Protein AF-A0AAN7VMA5-F1 (afdb_monomer)

Structure (mmCIF, N/CA/C/O backbone):
data_AF-A0AAN7VMA5-F1
#
_entry.id   AF-A0AAN7VMA5-F1
#
loop_
_atom_site.group_PDB
_atom_site.id
_atom_site.type_symbol
_atom_site.label_atom_id
_atom_site.label_alt_id
_atom_site.label_comp_id
_atom_site.label_asym_id
_atom_site.label_entity_id
_atom_site.label_seq_id
_atom_site.pdbx_PDB_ins_code
_atom_site.Cartn_x
_atom_site.Cartn_y
_atom_site.Cartn_z
_atom_site.occupancy
_atom_site.B_iso_or_equiv
_atom_site.auth_seq_id
_atom_site.auth_comp_id
_atom_site.auth_asym_id
_atom_site.auth_atom_id
_atom_site.pdbx_PDB_model_num
ATOM 1 N N . MET A 1 1 ? 15.153 5.688 -30.240 1.00 55.16 1 MET A N 1
ATOM 2 C CA . MET A 1 1 ? 15.740 5.237 -28.957 1.00 55.16 1 MET A CA 1
ATOM 3 C C . MET A 1 1 ? 15.272 3.812 -28.692 1.00 55.16 1 MET A C 1
ATOM 5 O O . MET A 1 1 ? 14.070 3.593 -28.799 1.00 55.16 1 MET A O 1
ATOM 9 N N . PRO A 1 2 ? 16.155 2.834 -28.418 1.00 76.94 2 PRO A N 1
ATOM 10 C CA . PRO A 1 2 ? 15.703 1.504 -28.019 1.00 76.94 2 PRO A CA 1
ATOM 11 C C . PRO A 1 2 ? 14.959 1.606 -26.679 1.00 76.94 2 PRO A C 1
ATOM 13 O O . PRO A 1 2 ? 15.441 2.254 -25.753 1.00 76.94 2 PRO A O 1
ATOM 16 N N . GLY A 1 3 ? 13.766 1.011 -26.607 1.00 76.25 3 GLY A N 1
ATOM 17 C CA . GLY A 1 3 ? 12.929 1.019 -25.407 1.00 76.25 3 GLY A CA 1
ATOM 18 C C . GLY A 1 3 ? 13.577 0.300 -24.214 1.00 76.25 3 GLY A C 1
ATOM 19 O O . GLY A 1 3 ? 14.606 -0.367 -24.366 1.00 76.25 3 GLY A O 1
ATOM 20 N N . PRO A 1 4 ? 12.988 0.418 -23.012 1.00 74.88 4 PRO A N 1
ATOM 21 C CA . PRO A 1 4 ? 13.543 -0.172 -21.799 1.00 74.88 4 PRO A CA 1
ATOM 22 C C . PRO A 1 4 ? 13.690 -1.695 -21.939 1.00 74.88 4 PRO A C 1
ATOM 24 O O . PRO A 1 4 ? 12.707 -2.432 -22.010 1.00 74.88 4 PRO A O 1
ATOM 27 N N . LYS A 1 5 ? 14.938 -2.176 -21.948 1.00 84.44 5 LYS A N 1
ATOM 28 C CA . LYS A 1 5 ? 15.274 -3.606 -21.978 1.00 84.44 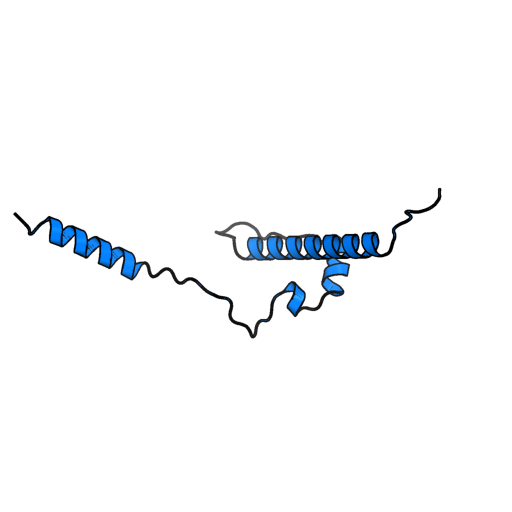5 LYS A CA 1
ATOM 29 C C . LYS A 1 5 ? 15.163 -4.195 -20.572 1.00 84.44 5 LYS A C 1
ATOM 31 O O . LYS A 1 5 ? 16.160 -4.367 -19.878 1.00 84.44 5 LYS A O 1
ATOM 36 N N . LYS A 1 6 ? 13.938 -4.475 -20.129 1.00 84.94 6 LYS A N 1
ATOM 37 C CA . LYS A 1 6 ? 13.697 -5.220 -18.886 1.00 84.94 6 LYS A CA 1
ATOM 38 C C . LYS A 1 6 ? 13.696 -6.720 -19.170 1.00 84.94 6 LYS A C 1
ATOM 40 O O . LYS A 1 6 ? 13.005 -7.186 -20.072 1.00 84.94 6 LYS A O 1
ATOM 45 N N . ASN A 1 7 ? 14.451 -7.472 -18.375 1.00 91.31 7 ASN A N 1
ATOM 46 C 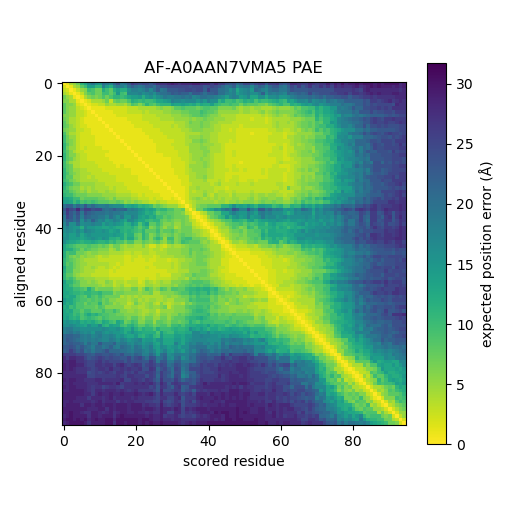CA . ASN A 1 7 ? 14.338 -8.926 -18.324 1.00 91.31 7 ASN A CA 1
ATOM 47 C C . ASN A 1 7 ? 13.112 -9.340 -17.485 1.00 91.31 7 ASN A C 1
ATOM 49 O O . ASN A 1 7 ? 12.488 -8.520 -16.805 1.00 91.31 7 ASN A O 1
ATOM 53 N N . TRP A 1 8 ? 12.764 -10.626 -17.527 1.00 92.62 8 TRP A N 1
ATOM 54 C CA . TRP A 1 8 ? 11.631 -11.185 -16.781 1.00 92.62 8 TRP A CA 1
ATOM 55 C C . TRP A 1 8 ? 11.657 -10.830 -15.284 1.00 92.62 8 TRP A C 1
ATOM 57 O O . TRP A 1 8 ? 10.640 -10.431 -14.717 1.00 92.62 8 TRP A O 1
ATOM 67 N N . THR A 1 9 ? 12.820 -10.920 -14.637 1.00 93.69 9 THR A N 1
ATOM 68 C CA . THR A 1 9 ? 12.953 -10.642 -13.200 1.00 93.69 9 THR A CA 1
ATOM 69 C C . THR A 1 9 ? 12.683 -9.173 -12.874 1.00 93.69 9 THR A C 1
ATOM 71 O O . THR A 1 9 ? 11.989 -8.882 -11.897 1.00 93.69 9 THR A O 1
ATOM 74 N N . ALA A 1 10 ? 13.143 -8.244 -13.717 1.00 92.19 10 ALA A N 1
ATOM 75 C CA . ALA A 1 10 ? 12.838 -6.822 -13.584 1.00 92.19 10 ALA A CA 1
ATOM 76 C C . ALA A 1 10 ? 11.346 -6.525 -13.795 1.00 92.19 10 ALA A C 1
ATOM 78 O O . ALA A 1 10 ? 10.780 -5.693 -13.078 1.00 92.19 10 ALA A O 1
ATOM 79 N N . TRP A 1 11 ? 10.685 -7.214 -14.731 1.00 93.56 11 TRP A N 1
ATOM 80 C CA . TRP A 1 11 ? 9.237 -7.093 -14.924 1.00 93.56 11 TRP A CA 1
ATOM 81 C C . TRP A 1 11 ? 8.449 -7.596 -13.722 1.00 93.56 11 TRP A C 1
ATOM 83 O O . TRP A 1 11 ? 7.582 -6.883 -13.219 1.00 93.56 11 TRP A O 1
ATOM 93 N N . ARG A 1 12 ? 8.809 -8.770 -13.199 1.00 94.62 12 ARG A N 1
ATOM 94 C CA . ARG A 1 12 ? 8.191 -9.328 -11.993 1.00 94.62 12 ARG A CA 1
ATOM 95 C C . ARG A 1 12 ? 8.322 -8.383 -10.801 1.00 94.62 12 ARG A C 1
ATOM 97 O O . ARG A 1 12 ? 7.337 -8.153 -10.106 1.00 94.62 12 ARG A O 1
ATOM 104 N N . ARG A 1 13 ? 9.510 -7.806 -10.586 1.00 94.25 13 ARG A N 1
ATOM 105 C CA . ARG A 1 13 ? 9.738 -6.830 -9.510 1.00 94.25 13 ARG A CA 1
ATOM 106 C C . ARG A 1 13 ? 8.897 -5.570 -9.700 1.00 94.25 13 ARG A C 1
ATOM 108 O O . ARG A 1 13 ? 8.220 -5.151 -8.772 1.00 94.25 13 ARG A O 1
ATOM 115 N N . THR A 1 14 ? 8.871 -5.035 -10.921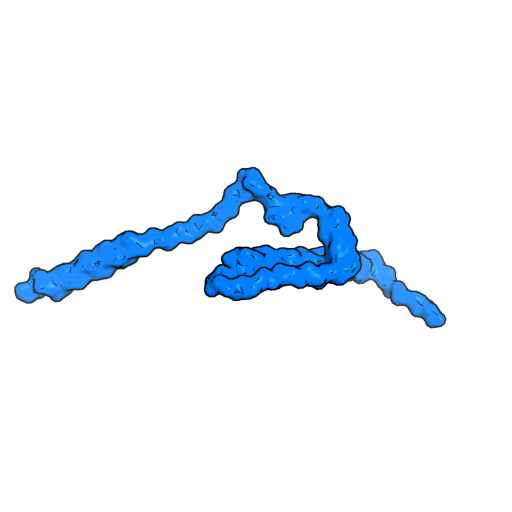 1.00 94.38 14 THR A N 1
ATOM 116 C CA . THR A 1 14 ? 8.037 -3.869 -11.255 1.00 94.38 14 THR A CA 1
ATOM 117 C C . THR A 1 14 ? 6.569 -4.139 -10.913 1.00 94.38 14 THR A C 1
ATOM 119 O O . THR A 1 14 ? 5.924 -3.307 -10.288 1.00 94.38 14 THR A O 1
ATOM 122 N N . TRP A 1 15 ? 6.045 -5.315 -11.267 1.00 93.38 15 TRP A N 1
ATOM 123 C CA . TRP A 1 15 ? 4.673 -5.693 -10.932 1.00 93.38 15 TRP A CA 1
ATOM 124 C C . TRP A 1 15 ? 4.433 -5.774 -9.420 1.00 93.38 15 TRP A C 1
ATOM 126 O O . TRP A 1 15 ? 3.434 -5.261 -8.925 1.00 93.38 15 TRP A O 1
ATOM 136 N N . GLN A 1 16 ? 5.358 -6.372 -8.667 1.00 94.62 16 GLN A N 1
ATOM 137 C CA . GLN A 1 16 ? 5.264 -6.435 -7.205 1.00 94.62 16 GLN A CA 1
ATOM 138 C C . GLN A 1 16 ? 5.222 -5.040 -6.569 1.00 94.62 16 GLN A C 1
ATOM 140 O O . GLN A 1 16 ? 4.397 -4.807 -5.683 1.00 94.62 16 GLN A O 1
ATOM 145 N N . ASP A 1 17 ? 6.057 -4.117 -7.046 1.00 94.81 17 ASP A N 1
ATOM 146 C CA . ASP A 1 17 ? 6.090 -2.736 -6.562 1.00 94.81 17 ASP A CA 1
ATOM 147 C C . ASP A 1 17 ? 4.782 -1.999 -6.888 1.00 94.81 17 ASP A C 1
ATOM 149 O O . ASP A 1 17 ? 4.202 -1.354 -6.014 1.00 94.81 17 ASP A O 1
ATOM 153 N N . LEU A 1 18 ? 4.264 -2.162 -8.111 1.00 94.06 18 LEU A N 1
ATOM 154 C CA . LEU A 1 18 ? 2.973 -1.608 -8.530 1.00 94.06 18 LEU A CA 1
ATOM 155 C C . LEU A 1 18 ? 1.826 -2.098 -7.633 1.00 94.06 18 LEU A C 1
ATOM 157 O O . LEU A 1 18 ? 1.064 -1.283 -7.112 1.00 94.06 18 LEU A O 1
ATOM 161 N N . LYS A 1 19 ? 1.748 -3.411 -7.377 1.00 94.38 19 LYS A N 1
ATOM 162 C CA . LYS A 1 19 ? 0.746 -3.990 -6.467 1.00 94.38 19 LYS A CA 1
ATOM 163 C C . LYS A 1 19 ? 0.862 -3.430 -5.054 1.00 94.38 19 LYS A C 1
ATOM 165 O O . LYS A 1 19 ? -0.140 -3.048 -4.455 1.00 94.38 19 LYS A O 1
ATOM 170 N N . LYS A 1 20 ? 2.081 -3.391 -4.510 1.00 93.19 20 LYS A N 1
ATOM 171 C CA . LYS A 1 20 ? 2.347 -2.884 -3.159 1.00 93.19 20 LYS A CA 1
ATOM 172 C C . LYS A 1 20 ? 1.888 -1.434 -3.018 1.00 93.19 20 LYS A C 1
ATOM 174 O O . LYS A 1 20 ? 1.231 -1.105 -2.034 1.00 93.19 20 LYS A O 1
ATOM 179 N N . ASN A 1 21 ? 2.221 -0.588 -3.990 1.00 93.19 21 ASN A N 1
ATOM 180 C CA . ASN A 1 21 ? 1.889 0.833 -3.955 1.00 93.19 21 ASN A CA 1
ATOM 181 C C . ASN A 1 21 ? 0.375 1.059 -4.051 1.00 93.19 21 ASN A C 1
ATOM 183 O O . ASN A 1 21 ? -0.175 1.768 -3.211 1.00 93.19 21 A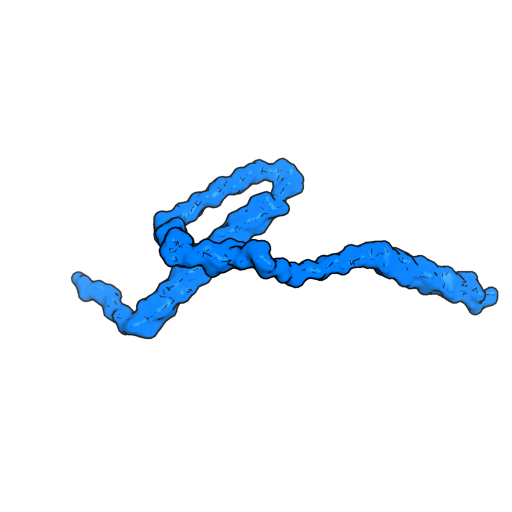SN A O 1
ATOM 187 N N . ALA A 1 22 ? -0.303 0.380 -4.982 1.00 92.12 22 ALA A N 1
ATOM 188 C CA . ALA A 1 22 ? -1.756 0.474 -5.129 1.00 92.12 22 ALA A CA 1
ATOM 189 C C . ALA A 1 22 ? -2.496 0.029 -3.853 1.00 92.12 22 ALA A C 1
ATOM 191 O O . ALA A 1 22 ? -3.380 0.732 -3.361 1.00 92.12 22 ALA A O 1
ATOM 192 N N . LYS A 1 23 ? -2.087 -1.097 -3.247 1.00 91.88 23 LYS A N 1
ATOM 193 C CA . LYS A 1 23 ? -2.663 -1.563 -1.974 1.00 91.88 23 LYS A CA 1
ATOM 194 C C . LYS A 1 23 ? -2.387 -0.609 -0.821 1.00 91.88 23 LYS A C 1
ATOM 196 O O . LYS A 1 23 ? -3.289 -0.337 -0.039 1.00 91.88 23 LYS A O 1
ATOM 201 N N . LYS A 1 24 ? -1.160 -0.086 -0.715 1.00 91.94 24 LYS A N 1
ATOM 202 C CA . LYS A 1 24 ? -0.805 0.896 0.317 1.00 91.94 24 LYS A CA 1
ATOM 203 C C . LYS A 1 24 ? -1.722 2.114 0.228 1.00 91.94 24 LYS A C 1
ATOM 205 O O . LYS A 1 24 ? -2.277 2.517 1.246 1.00 91.94 24 LYS A O 1
ATOM 210 N N . ARG A 1 25 ? -1.926 2.640 -0.983 1.00 89.75 25 ARG A N 1
ATOM 211 C CA . ARG A 1 25 ? -2.831 3.764 -1.225 1.00 89.75 25 ARG A CA 1
ATOM 212 C C . ARG A 1 25 ? -4.257 3.429 -0.794 1.00 89.75 25 ARG A C 1
ATOM 214 O O . ARG A 1 25 ? -4.851 4.195 -0.046 1.00 89.75 25 ARG A O 1
ATOM 221 N N . ASN A 1 26 ? -4.772 2.259 -1.176 1.00 89.56 26 ASN A N 1
ATOM 222 C CA . ASN A 1 26 ? -6.099 1.806 -0.748 1.00 89.56 26 ASN A CA 1
ATOM 223 C C . ASN A 1 26 ? -6.222 1.710 0.789 1.00 89.56 26 ASN A C 1
ATOM 225 O O . ASN A 1 26 ? -7.224 2.120 1.370 1.00 89.56 26 ASN A O 1
ATOM 229 N N . THR A 1 27 ? -5.187 1.229 1.479 1.00 88.88 27 THR A N 1
ATOM 230 C CA . THR A 1 27 ? -5.168 1.181 2.949 1.00 88.88 27 THR A CA 1
ATOM 231 C C . THR A 1 27 ? -5.167 2.575 3.578 1.00 88.88 27 THR A C 1
ATOM 233 O O . THR A 1 27 ? -5.910 2.797 4.531 1.00 88.88 27 THR A O 1
ATOM 236 N N . GLU A 1 28 ? -4.386 3.523 3.051 1.00 88.56 28 GLU A N 1
ATOM 237 C CA . GLU A 1 28 ? -4.383 4.923 3.516 1.00 88.56 28 GLU A CA 1
ATOM 238 C C . GLU A 1 28 ? -5.785 5.542 3.420 1.00 88.56 28 GLU A C 1
ATOM 240 O O . GLU A 1 28 ? -6.248 6.187 4.359 1.00 88.56 28 GLU A O 1
ATOM 245 N N . VAL A 1 29 ? -6.492 5.278 2.316 1.00 86.88 29 VAL A N 1
ATOM 246 C CA . VAL A 1 29 ? -7.883 5.704 2.112 1.00 86.88 29 VAL A CA 1
ATOM 247 C C . VAL A 1 29 ? -8.808 5.147 3.189 1.00 86.88 29 VAL A C 1
ATOM 249 O O . VAL A 1 29 ? -9.558 5.902 3.806 1.00 86.88 29 VAL A O 1
ATOM 252 N N . LYS A 1 30 ? -8.740 3.840 3.454 1.00 85.31 30 LYS A N 1
ATOM 253 C CA . LYS A 1 30 ? -9.571 3.195 4.483 1.00 85.31 30 LYS A CA 1
ATOM 254 C C . LYS A 1 30 ? -9.270 3.723 5.877 1.00 85.31 30 LYS A C 1
ATOM 256 O O . LYS A 1 30 ? -10.187 3.915 6.668 1.00 85.31 30 LYS A O 1
ATOM 261 N N . GLN A 1 31 ? -7.994 3.935 6.192 1.00 85.38 31 GLN A N 1
ATOM 262 C CA . GLN A 1 31 ? -7.585 4.487 7.480 1.00 85.38 31 GLN A CA 1
ATOM 263 C C . GLN A 1 31 ? -8.127 5.899 7.665 1.00 85.38 31 GLN A C 1
ATOM 265 O O . GLN A 1 31 ? -8.692 6.186 8.717 1.00 85.38 31 GLN A O 1
ATOM 270 N N . TYR A 1 32 ? -8.036 6.740 6.631 1.00 83.62 32 TYR A N 1
ATOM 271 C CA . TYR A 1 32 ? -8.649 8.062 6.666 1.00 83.62 32 TYR A CA 1
ATOM 272 C C . TYR A 1 32 ? -10.164 7.966 6.876 1.00 83.62 32 TYR A C 1
ATOM 274 O O . TYR A 1 32 ? -10.704 8.628 7.757 1.00 83.62 32 TYR A O 1
ATOM 282 N N . ALA A 1 33 ? -10.856 7.110 6.116 1.00 79.50 33 ALA A N 1
ATOM 283 C CA . ALA A 1 33 ? -12.306 6.937 6.229 1.00 79.50 33 ALA A CA 1
ATOM 284 C C . ALA A 1 33 ? -12.754 6.492 7.635 1.00 79.50 33 ALA A C 1
ATOM 286 O O . ALA A 1 33 ? -13.858 6.815 8.062 1.00 79.50 33 ALA A O 1
ATOM 287 N N . ARG A 1 34 ? -11.897 5.770 8.367 1.00 79.88 34 ARG A N 1
ATOM 288 C CA . ARG A 1 34 ? -12.141 5.334 9.753 1.00 79.88 34 ARG A CA 1
ATOM 289 C C . ARG A 1 34 ? -11.807 6.404 10.800 1.00 79.88 34 ARG A C 1
ATOM 291 O O . ARG A 1 34 ? -12.178 6.242 11.959 1.00 79.88 34 ARG A O 1
ATOM 298 N N . GLY A 1 35 ? -11.092 7.461 10.424 1.00 71.81 35 GLY A N 1
ATOM 299 C CA . GLY A 1 35 ? -10.549 8.463 11.333 1.00 71.81 35 GLY A CA 1
ATOM 300 C C . GLY A 1 35 ? -11.044 9.862 11.007 1.00 71.81 35 GLY A C 1
ATOM 301 O O . GLY A 1 35 ? -10.275 10.684 10.525 1.00 71.81 35 GLY A O 1
ATOM 302 N N . THR A 1 36 ? -12.298 10.179 11.315 1.00 63.59 36 THR A N 1
ATOM 303 C CA . THR A 1 36 ? -12.748 11.575 11.318 1.00 63.59 36 THR A CA 1
ATOM 304 C C . THR A 1 36 ? -13.481 11.863 12.618 1.00 63.59 36 THR A C 1
ATOM 306 O O . THR A 1 36 ? -14.688 11.692 12.750 1.00 63.59 36 THR A O 1
ATOM 309 N N . GLY A 1 37 ? -12.738 12.354 13.611 1.00 69.81 37 GLY A N 1
ATOM 310 C CA . GLY A 1 37 ? -13.308 13.022 14.784 1.00 69.81 37 GLY A CA 1
ATOM 311 C C . GLY A 1 37 ? -13.984 14.353 14.413 1.00 69.81 37 GLY A C 1
ATOM 312 O O . GLY A 1 37 ? -13.643 15.379 14.984 1.00 69.81 37 GLY A O 1
ATOM 313 N N . GLY A 1 38 ? -14.877 14.351 13.412 1.00 73.50 38 GLY A N 1
ATOM 314 C CA . GLY A 1 38 ? -15.622 15.513 12.910 1.00 73.50 38 GLY A CA 1
ATOM 315 C C . GLY A 1 38 ? -15.006 16.264 11.718 1.00 73.50 38 GLY A C 1
ATOM 316 O O . GLY A 1 38 ? -15.531 17.303 11.334 1.00 73.50 38 GLY A O 1
ATOM 317 N N . GLY A 1 39 ? -13.908 15.778 11.129 1.00 73.25 39 GLY A N 1
ATOM 318 C CA . GLY A 1 39 ? -13.284 16.400 9.951 1.00 73.25 39 GLY A CA 1
ATOM 319 C C . GLY A 1 39 ? -14.041 16.143 8.634 1.00 73.25 39 GLY A C 1
ATOM 320 O O . GLY A 1 39 ? -14.793 15.170 8.543 1.00 73.25 39 GLY A O 1
ATOM 321 N N . PRO A 1 40 ? -13.846 16.987 7.601 1.00 77.19 40 PRO A N 1
ATOM 322 C CA . PRO A 1 40 ? -14.485 16.815 6.297 1.00 77.19 40 PRO A CA 1
ATOM 323 C C . PRO A 1 40 ? -14.075 15.494 5.619 1.00 77.19 40 PRO A C 1
ATOM 325 O O . PRO A 1 40 ? -12.974 14.995 5.857 1.00 77.19 40 PRO A O 1
ATOM 328 N N . PRO A 1 41 ? -14.936 14.923 4.757 1.00 73.31 41 PRO A N 1
ATOM 329 C CA . PRO A 1 41 ? -14.636 13.679 4.061 1.00 73.31 41 PRO A CA 1
ATOM 330 C C . PRO A 1 41 ? -13.462 13.858 3.092 1.00 73.31 41 PRO A C 1
ATOM 332 O O . PRO A 1 41 ? -13.411 14.814 2.316 1.00 73.31 41 PRO A O 1
ATOM 335 N N . PHE A 1 42 ? -12.531 12.907 3.101 1.00 74.44 42 PHE A N 1
ATOM 336 C CA . PHE A 1 42 ? -11.493 12.803 2.080 1.00 74.44 42 PHE A CA 1
ATOM 337 C C . PHE A 1 42 ? -12.022 11.996 0.909 1.00 74.44 42 PHE A C 1
ATOM 339 O O . PHE A 1 42 ? -12.474 10.867 1.086 1.00 74.44 42 PHE A O 1
ATOM 346 N N . ASN A 1 43 ? -11.915 12.577 -0.282 1.00 75.69 43 ASN A N 1
ATOM 347 C CA . ASN A 1 43 ? -12.215 11.919 -1.545 1.00 75.69 43 ASN A CA 1
ATOM 348 C C . ASN A 1 43 ? -10.884 11.574 -2.224 1.00 75.69 43 ASN A C 1
ATOM 350 O O . ASN A 1 43 ? -10.287 12.439 -2.872 1.00 75.69 43 ASN A O 1
ATOM 354 N N . PRO A 1 44 ? -10.367 10.349 -2.053 1.00 72.12 44 PRO A N 1
ATOM 355 C CA . PRO A 1 44 ? -9.117 9.968 -2.675 1.00 72.12 44 PRO A CA 1
ATOM 356 C C . PRO A 1 44 ? -9.292 9.839 -4.178 1.00 72.12 44 PRO A C 1
ATOM 358 O O . PRO A 1 44 ? -10.141 9.096 -4.666 1.00 72.12 44 PRO A O 1
ATOM 361 N N . ILE A 1 45 ? -8.426 10.532 -4.905 1.00 82.25 45 ILE A N 1
ATOM 362 C CA . ILE A 1 45 ? -8.267 10.350 -6.340 1.00 82.25 45 ILE A CA 1
ATOM 363 C C . ILE A 1 45 ? -7.158 9.313 -6.520 1.00 82.25 45 ILE A C 1
ATOM 365 O O . ILE A 1 45 ? -5.993 9.588 -6.219 1.00 82.25 45 ILE A O 1
ATOM 369 N N . PHE A 1 46 ? -7.529 8.110 -6.957 1.00 85.44 46 PHE A N 1
ATOM 370 C CA . PHE A 1 46 ? -6.570 7.111 -7.428 1.00 85.44 46 PHE A CA 1
ATOM 371 C C . PHE A 1 46 ? -6.030 7.525 -8.793 1.00 85.44 46 PHE A C 1
ATOM 373 O O . PHE A 1 46 ? -6.766 8.081 -9.616 1.00 85.44 46 PHE A O 1
ATOM 380 N N . THR A 1 47 ? -4.765 7.213 -9.075 1.00 89.38 47 THR A N 1
ATOM 381 C CA . THR A 1 47 ? -4.290 7.331 -10.457 1.00 89.38 47 THR A CA 1
ATOM 382 C C . THR A 1 47 ? -4.976 6.282 -11.338 1.00 89.38 47 THR A C 1
ATOM 384 O O . THR A 1 47 ? -5.531 5.281 -10.862 1.00 89.38 47 THR A O 1
ATOM 387 N N . LYS A 1 48 ? -4.954 6.497 -12.657 1.00 89.56 48 LYS A N 1
ATOM 388 C CA . LYS A 1 48 ? -5.535 5.551 -13.619 1.00 89.56 48 LYS A CA 1
ATOM 389 C C . LYS A 1 48 ? -4.881 4.172 -13.496 1.00 89.56 48 LYS A C 1
ATOM 391 O O . LYS A 1 48 ? -5.556 3.147 -13.580 1.00 89.56 48 LYS A O 1
ATOM 396 N N . GLU A 1 49 ? -3.573 4.155 -13.271 1.00 89.06 49 GLU A N 1
ATOM 397 C CA . GLU A 1 49 ? -2.771 2.946 -13.118 1.00 89.06 49 GLU A CA 1
ATOM 398 C C . GLU A 1 49 ? -3.139 2.213 -11.828 1.00 89.06 49 GLU A C 1
ATOM 400 O O . GLU A 1 49 ? -3.399 1.014 -11.875 1.00 89.06 49 GLU A O 1
ATOM 405 N N . GLU A 1 50 ? -3.232 2.923 -10.700 1.00 90.00 50 GLU A N 1
ATOM 406 C CA . GLU A 1 50 ? -3.632 2.346 -9.410 1.00 90.00 50 GLU A CA 1
ATOM 407 C C . GLU A 1 50 ? -5.023 1.717 -9.484 1.00 90.00 50 GLU A C 1
ATOM 409 O O . GLU A 1 50 ? -5.202 0.573 -9.071 1.00 90.00 50 GLU A O 1
ATOM 414 N N . SER A 1 51 ? -5.982 2.425 -10.085 1.00 89.31 51 SER A N 1
ATOM 415 C CA . SER A 1 51 ? -7.354 1.937 -10.272 1.00 89.31 51 SER A CA 1
ATOM 416 C C . SER A 1 51 ? -7.389 0.668 -11.126 1.00 89.31 51 SER A C 1
ATOM 418 O O . SER A 1 51 ? -8.087 -0.291 -10.805 1.00 89.31 51 SER A O 1
ATOM 420 N N . THR A 1 52 ? -6.587 0.636 -12.194 1.00 91.69 52 THR A N 1
ATOM 421 C CA . THR A 1 52 ? -6.473 -0.533 -13.076 1.00 91.69 52 THR A CA 1
ATOM 422 C C . THR A 1 52 ? -5.843 -1.716 -12.344 1.00 91.69 52 THR A C 1
ATOM 424 O O . THR A 1 52 ? -6.326 -2.838 -12.456 1.00 91.69 52 THR A O 1
ATOM 427 N N . ILE A 1 53 ? -4.784 -1.479 -11.566 1.00 92.69 53 ILE A N 1
ATOM 428 C CA . ILE A 1 53 ? -4.127 -2.524 -10.775 1.00 92.69 53 ILE A CA 1
ATOM 429 C C . ILE A 1 53 ? -5.104 -3.094 -9.751 1.00 92.69 53 ILE A C 1
ATOM 431 O O . ILE A 1 53 ? -5.233 -4.308 -9.676 1.00 92.69 53 ILE A O 1
ATOM 435 N N . LEU A 1 54 ? -5.816 -2.249 -9.002 1.00 89.56 54 LEU A N 1
ATOM 436 C CA . LEU A 1 54 ? -6.799 -2.700 -8.013 1.00 89.56 54 LEU A CA 1
ATOM 437 C C . LEU A 1 54 ? -7.928 -3.515 -8.652 1.00 89.56 54 LEU A C 1
ATOM 439 O O . LEU A 1 54 ? -8.357 -4.490 -8.054 1.00 89.56 54 LEU A O 1
ATOM 443 N N . HIS A 1 55 ? -8.353 -3.166 -9.869 1.00 89.44 55 HIS A N 1
ATOM 444 C CA . HIS A 1 55 ? -9.358 -3.928 -10.613 1.00 89.44 55 HIS A CA 1
ATOM 445 C C . HIS A 1 55 ? -8.858 -5.302 -11.093 1.00 89.44 55 HIS A C 1
ATOM 447 O O . HIS A 1 55 ? -9.638 -6.244 -11.180 1.00 89.44 55 HIS A O 1
ATOM 453 N N . ILE A 1 56 ? -7.565 -5.424 -11.415 1.00 92.06 56 ILE A N 1
ATOM 454 C CA . ILE A 1 56 ? -6.945 -6.697 -11.823 1.00 92.06 56 ILE A CA 1
ATOM 455 C C . ILE A 1 56 ? -6.768 -7.644 -10.626 1.00 92.06 56 ILE A C 1
ATOM 457 O O . ILE A 1 56 ? -6.720 -8.861 -10.806 1.00 92.06 56 ILE A O 1
ATOM 461 N N . LEU A 1 57 ? -6.606 -7.101 -9.419 1.00 90.00 57 LEU A N 1
ATOM 462 C CA . LEU A 1 57 ? -6.426 -7.898 -8.210 1.00 90.00 57 LEU A CA 1
ATOM 463 C C . LEU A 1 57 ? -7.755 -8.453 -7.711 1.00 90.00 57 LEU A C 1
ATOM 465 O O . LEU A 1 57 ? -8.795 -7.814 -7.821 1.00 90.00 57 LEU A O 1
ATOM 469 N N . ASP A 1 58 ? -7.692 -9.641 -7.115 1.00 85.06 58 ASP A N 1
ATOM 470 C CA . ASP A 1 58 ? -8.857 -10.228 -6.469 1.00 85.06 58 ASP A CA 1
ATOM 471 C C . ASP A 1 58 ? -9.287 -9.391 -5.255 1.00 85.06 58 ASP A C 1
ATOM 473 O O . ASP A 1 58 ? -8.454 -8.829 -4.533 1.00 85.06 58 ASP A O 1
ATOM 477 N N . GLN A 1 59 ? -10.595 -9.330 -5.007 1.00 81.50 59 GLN A N 1
ATOM 478 C CA . GLN A 1 59 ? -11.163 -8.515 -3.937 1.00 81.50 59 GLN A CA 1
ATOM 479 C C . GLN A 1 59 ? -10.629 -8.954 -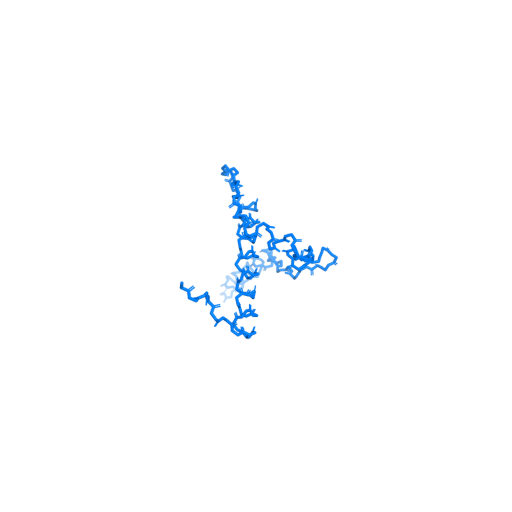2.571 1.00 81.50 59 GLN A C 1
ATOM 481 O O . GLN A 1 59 ? -10.289 -8.104 -1.751 1.00 81.50 59 GLN A O 1
ATOM 486 N N . VAL A 1 60 ? -10.467 -10.262 -2.345 1.00 83.56 60 VAL A N 1
ATOM 487 C CA . VAL A 1 60 ? -9.888 -10.801 -1.102 1.00 83.56 60 VAL A CA 1
ATOM 488 C C . VAL A 1 60 ? -8.440 -10.337 -0.924 1.00 83.56 60 VAL A C 1
ATOM 490 O O . VAL A 1 60 ? -8.019 -9.992 0.179 1.00 83.56 60 VAL A O 1
ATOM 493 N N . GLU A 1 61 ? -7.673 -10.250 -2.014 1.00 82.06 61 GLU A N 1
ATOM 494 C CA . GLU A 1 61 ? -6.278 -9.799 -1.995 1.00 82.06 61 GLU A CA 1
ATOM 495 C C . GLU A 1 61 ? -6.140 -8.291 -1.643 1.00 82.06 61 GLU A C 1
ATOM 497 O O . GLU A 1 61 ? -5.059 -7.851 -1.214 1.00 82.06 61 GLU A O 1
ATOM 502 N N . VAL A 1 62 ? -7.206 -7.503 -1.819 1.00 83.19 62 VAL A N 1
ATOM 503 C CA . VAL A 1 62 ? -7.240 -6.038 -1.636 1.00 83.19 62 VAL A CA 1
ATOM 504 C C . VAL A 1 62 ? -7.964 -5.613 -0.351 1.00 83.19 62 VAL A C 1
ATOM 506 O O . VAL A 1 62 ? -7.509 -4.702 0.348 1.00 83.19 62 VAL A O 1
ATOM 509 N N . GLU A 1 63 ? -9.094 -6.245 -0.049 1.00 84.88 63 GLU A N 1
ATOM 510 C CA . GLU A 1 63 ? -9.981 -5.916 1.071 1.00 84.88 63 GLU A CA 1
ATOM 511 C C . GLU A 1 63 ? -9.772 -6.814 2.292 1.00 84.88 63 GLU A C 1
ATOM 513 O O . GLU A 1 63 ? -10.107 -6.403 3.401 1.00 84.88 63 GLU A O 1
ATOM 518 N N . GLY A 1 64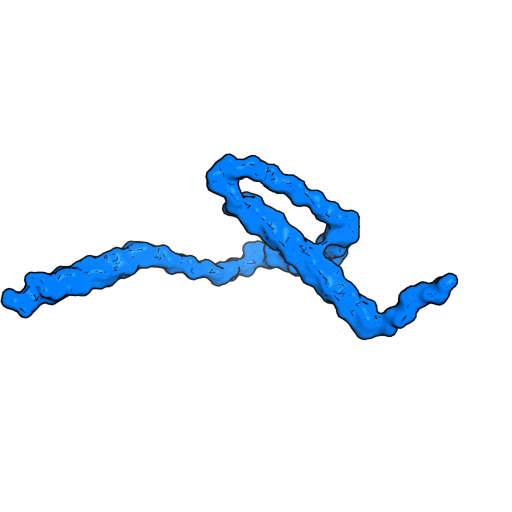 ? -9.158 -7.983 2.106 1.00 82.88 64 GLY A N 1
ATOM 519 C CA . GLY A 1 64 ? -9.156 -9.051 3.098 1.00 82.88 64 GLY A CA 1
ATOM 520 C C . GLY A 1 64 ? -10.394 -9.939 2.967 1.00 82.88 64 GLY A C 1
ATOM 521 O O . GLY A 1 64 ? -11.385 -9.583 2.328 1.00 82.88 64 GLY A O 1
ATOM 522 N N . ASP A 1 65 ? -10.319 -11.130 3.554 1.00 85.12 65 ASP A N 1
ATOM 523 C CA . ASP A 1 65 ? -11.441 -12.063 3.587 1.00 85.12 65 ASP A CA 1
ATOM 524 C C . ASP A 1 65 ? -12.386 -11.695 4.736 1.00 85.12 65 ASP A C 1
ATOM 526 O O . ASP A 1 65 ? -12.024 -11.805 5.907 1.00 85.12 65 ASP A O 1
ATOM 530 N N . ALA A 1 66 ? -13.610 -11.283 4.406 1.00 83.44 66 ALA A N 1
ATOM 531 C CA . ALA A 1 66 ? -14.616 -10.900 5.395 1.00 83.44 66 ALA A CA 1
ATOM 532 C C . ALA A 1 66 ? -15.091 -12.072 6.275 1.00 83.44 66 ALA A C 1
ATOM 534 O O . ALA A 1 66 ? -15.666 -11.845 7.341 1.00 83.44 66 ALA A O 1
ATOM 535 N N . THR A 1 67 ? -14.873 -13.318 5.845 1.00 87.38 67 THR A N 1
ATOM 536 C CA . THR A 1 67 ? -15.216 -14.517 6.623 1.00 87.38 67 THR A CA 1
ATOM 537 C C . THR A 1 67 ? -14.174 -14.829 7.696 1.00 87.38 67 THR A C 1
ATOM 539 O O . THR A 1 67 ? -14.475 -15.522 8.671 1.00 87.38 67 THR A O 1
ATOM 542 N N . ILE A 1 68 ? -12.962 -14.283 7.560 1.00 85.38 68 ILE A N 1
ATOM 543 C CA . ILE A 1 68 ? -11.867 -14.486 8.502 1.00 85.38 68 ILE A CA 1
ATOM 544 C C . ILE A 1 68 ? -11.847 -13.318 9.484 1.00 85.38 68 ILE A C 1
ATOM 546 O O . ILE A 1 68 ? -11.528 -12.180 9.147 1.00 85.38 68 ILE A O 1
ATOM 550 N N . ARG A 1 69 ? -12.160 -13.611 10.747 1.00 79.56 69 ARG A N 1
ATOM 551 C CA . ARG A 1 69 ? -12.088 -12.618 11.820 1.00 79.56 69 ARG A CA 1
ATOM 552 C C . ARG A 1 69 ? -10.628 -12.260 12.109 1.00 79.56 69 ARG A C 1
ATOM 554 O O . ARG A 1 69 ? -9.842 -13.114 12.513 1.00 79.56 69 ARG A O 1
ATOM 561 N N . GLU A 1 70 ? -10.289 -10.984 11.959 1.00 78.94 70 GLU A N 1
ATOM 562 C CA . GLU A 1 70 ? -8.980 -10.457 12.346 1.00 78.94 70 GLU A CA 1
ATOM 563 C C . GLU A 1 70 ? -8.771 -10.538 13.871 1.00 78.94 70 GLU A C 1
ATOM 565 O O 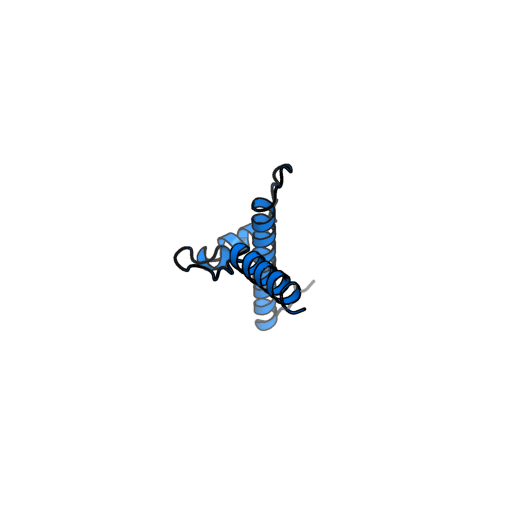. GLU A 1 70 ? -9.716 -10.438 14.662 1.00 78.94 70 GLU A O 1
ATOM 570 N N . SER A 1 71 ? -7.516 -10.713 14.300 1.00 79.69 71 SER A N 1
ATOM 571 C CA . SER A 1 71 ? -7.165 -10.697 15.724 1.00 79.69 71 SER A CA 1
ATOM 572 C C . SER A 1 71 ? -7.422 -9.307 16.309 1.00 79.69 71 SER A C 1
ATOM 574 O O . SER A 1 71 ? -6.809 -8.326 15.889 1.00 79.69 71 SER A O 1
ATOM 576 N N . CYS A 1 72 ? -8.323 -9.216 17.288 1.00 72.06 72 CYS A N 1
ATOM 577 C CA . CYS A 1 72 ? -8.612 -7.981 18.009 1.00 72.06 72 CYS A CA 1
ATOM 578 C C . CYS A 1 72 ? -8.033 -8.050 19.428 1.00 72.06 72 CYS A C 1
ATOM 580 O O . CYS A 1 72 ? -8.406 -8.919 20.218 1.00 72.06 72 CYS A O 1
ATOM 582 N N . VAL A 1 73 ? -7.147 -7.114 19.775 1.00 76.69 73 VAL A N 1
ATOM 583 C CA . VAL A 1 73 ? -6.716 -6.919 21.166 1.00 76.69 73 VAL A CA 1
ATOM 584 C C . VAL A 1 73 ? -7.779 -6.080 21.866 1.00 76.69 73 VAL A C 1
ATOM 586 O O . VAL A 1 73 ? -7.935 -4.896 21.575 1.00 76.69 73 VAL A O 1
ATOM 589 N N . ILE A 1 74 ? -8.530 -6.702 22.772 1.00 74.25 74 ILE A N 1
ATOM 590 C CA . ILE A 1 74 ? -9.493 -6.002 23.622 1.00 74.25 74 ILE A CA 1
ATOM 591 C C . ILE A 1 74 ? -8.740 -5.539 24.868 1.00 74.25 74 ILE A C 1
ATOM 593 O O . ILE A 1 74 ? -8.341 -6.352 25.701 1.00 74.25 74 ILE A O 1
ATOM 597 N N . TRP A 1 75 ? -8.527 -4.230 24.986 1.00 68.38 75 TRP A N 1
ATOM 598 C CA . TRP A 1 75 ? -8.001 -3.635 26.210 1.00 68.38 75 TRP A CA 1
ATOM 599 C C . TRP A 1 75 ? -9.138 -3.529 27.223 1.00 68.38 75 TRP A C 1
ATOM 601 O O . TRP A 1 75 ? -9.956 -2.614 27.161 1.00 68.38 75 TRP A O 1
ATOM 611 N N . ASP A 1 76 ? -9.209 -4.485 28.145 1.00 74.19 76 ASP A N 1
ATOM 612 C CA . ASP A 1 76 ? -10.131 -4.403 29.272 1.00 74.19 76 ASP A CA 1
ATOM 613 C C . ASP A 1 76 ? -9.607 -3.377 30.294 1.00 74.19 76 ASP A C 1
ATOM 615 O O . ASP A 1 76 ? -8.771 -3.669 31.157 1.00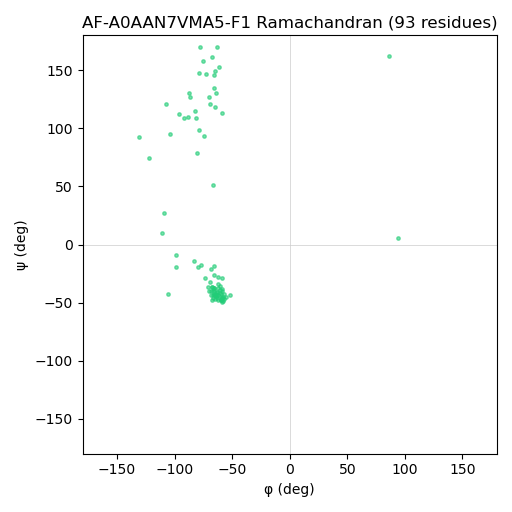 74.19 76 ASP A O 1
ATOM 619 N N . VAL A 1 77 ? -10.081 -2.136 30.163 1.00 64.06 77 VAL A N 1
ATOM 620 C CA . VAL A 1 77 ? -9.746 -1.025 31.067 1.00 64.06 77 VAL A CA 1
ATOM 621 C C . VAL A 1 77 ? -10.228 -1.313 32.496 1.00 64.06 77 VAL A C 1
ATOM 623 O O . VAL A 1 77 ? -9.600 -0.869 33.461 1.00 64.06 77 VAL A O 1
ATOM 626 N N . SER A 1 78 ? -11.286 -2.114 32.663 1.00 65.38 78 SER A N 1
ATOM 627 C CA . SER A 1 78 ? -11.834 -2.467 33.976 1.00 65.38 78 SER A CA 1
ATOM 628 C C . SER A 1 78 ? -10.851 -3.316 34.787 1.00 65.38 78 SER A C 1
ATOM 630 O O . SER A 1 78 ? -10.686 -3.091 35.987 1.00 65.38 78 SER A O 1
ATOM 632 N N . VAL A 1 79 ? -10.112 -4.225 34.144 1.00 59.59 79 VAL A N 1
ATOM 633 C CA . VAL A 1 79 ? -9.079 -5.041 34.815 1.00 59.59 79 VAL A CA 1
ATOM 634 C C . VAL A 1 79 ? -7.889 -4.191 35.270 1.00 59.59 79 VAL A C 1
ATOM 636 O O . VAL A 1 79 ? -7.332 -4.441 36.344 1.00 59.59 79 VAL A O 1
ATOM 639 N N . PHE A 1 80 ? -7.501 -3.173 34.496 1.00 58.25 80 PHE A N 1
ATOM 640 C CA . PHE A 1 80 ? -6.393 -2.284 34.858 1.00 58.25 80 PHE A CA 1
ATOM 641 C C . PHE A 1 80 ? -6.732 -1.411 36.073 1.00 58.25 80 PHE A C 1
ATOM 643 O O . PHE A 1 80 ? -5.921 -1.293 36.995 1.00 58.25 80 PHE A O 1
ATOM 650 N N . ILE A 1 81 ? -7.943 -0.851 36.121 1.00 60.66 81 ILE A N 1
ATOM 651 C CA . ILE A 1 81 ? -8.388 -0.019 37.248 1.00 60.66 81 ILE A CA 1
ATOM 652 C C . ILE A 1 81 ? -8.481 -0.857 38.533 1.00 60.66 81 ILE A C 1
ATOM 654 O O . ILE A 1 81 ? -7.971 -0.442 39.573 1.00 60.66 81 ILE A O 1
ATOM 658 N N . LEU A 1 82 ? -9.039 -2.072 38.466 1.00 59.34 82 LEU A N 1
ATOM 659 C CA . LEU A 1 82 ? -9.202 -2.936 39.644 1.00 59.34 82 LEU A CA 1
ATOM 660 C C . LEU A 1 82 ? -7.871 -3.445 40.219 1.00 59.34 82 LEU A C 1
ATOM 662 O O . LEU A 1 82 ? -7.732 -3.544 41.440 1.00 59.34 82 LEU A O 1
ATOM 666 N N . LYS A 1 83 ? -6.880 -3.752 39.372 1.00 57.91 83 LYS A N 1
ATOM 667 C CA . LYS A 1 83 ? -5.542 -4.163 39.835 1.00 57.91 83 LYS A CA 1
ATOM 668 C C . LYS A 1 83 ? -4.809 -3.028 40.551 1.00 57.91 83 LYS A C 1
ATOM 670 O O . LYS A 1 83 ? -4.189 -3.269 41.584 1.00 57.91 83 LYS A O 1
ATOM 675 N N . ASN A 1 84 ? -4.921 -1.801 40.044 1.00 59.53 84 ASN A N 1
ATOM 676 C CA . ASN A 1 84 ? -4.318 -0.634 40.687 1.00 59.53 84 ASN A CA 1
ATOM 677 C C . ASN A 1 84 ? -5.021 -0.271 42.003 1.00 59.53 84 ASN A C 1
ATOM 679 O O . ASN A 1 84 ? -4.347 0.004 42.990 1.00 59.53 84 ASN A O 1
ATOM 683 N N . TYR A 1 85 ? -6.354 -0.355 42.063 1.00 57.28 85 TYR A N 1
ATOM 684 C CA . TYR A 1 85 ? -7.106 -0.048 43.285 1.00 57.28 85 TYR A CA 1
ATOM 685 C C . TYR A 1 85 ? -6.771 -1.005 44.441 1.00 57.28 85 TYR A C 1
ATOM 687 O O . TYR A 1 85 ? -6.586 -0.571 45.576 1.00 57.28 85 TYR A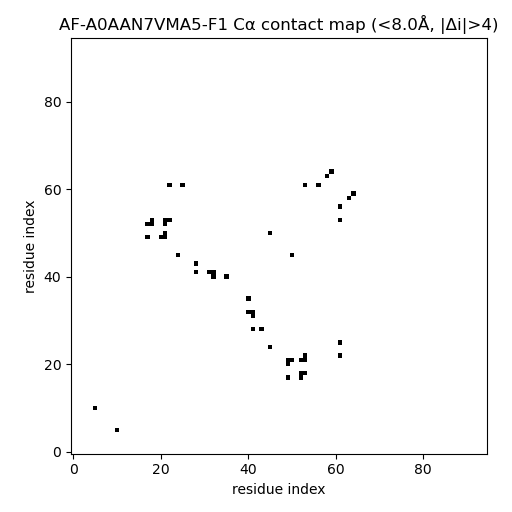 O 1
ATOM 695 N N . LYS A 1 86 ? -6.618 -2.306 44.152 1.00 58.38 86 LYS A N 1
ATOM 696 C CA . LYS A 1 86 ? -6.220 -3.300 45.161 1.00 58.38 86 LYS A CA 1
ATOM 697 C C . LYS A 1 86 ? -4.816 -3.035 45.713 1.00 58.38 86 LYS A C 1
ATOM 699 O O . LYS A 1 86 ? -4.644 -3.048 46.924 1.00 58.38 86 LYS A O 1
ATOM 704 N N . ASN A 1 87 ? -3.838 -2.730 44.858 1.00 57.88 87 ASN A N 1
ATOM 705 C CA . ASN A 1 87 ? -2.465 -2.444 45.297 1.00 57.88 87 ASN A CA 1
ATOM 706 C C . ASN A 1 87 ? -2.361 -1.204 46.202 1.00 57.88 87 ASN A C 1
ATOM 708 O O . ASN A 1 87 ? -1.554 -1.199 47.126 1.00 57.88 87 ASN A O 1
ATOM 712 N N . VAL A 1 88 ? -3.190 -0.179 45.975 1.00 58.28 88 VAL A N 1
ATOM 713 C CA . VAL A 1 88 ? -3.223 1.022 46.829 1.00 58.28 88 VAL A CA 1
ATOM 714 C C . VAL A 1 88 ? -3.831 0.721 48.202 1.00 58.28 88 VAL A C 1
ATOM 716 O O . VAL A 1 88 ? -3.342 1.235 49.203 1.00 58.28 88 VAL A O 1
ATOM 719 N N . GLN A 1 89 ? -4.851 -0.140 48.282 1.00 55.75 89 GLN A N 1
ATOM 720 C CA . GLN A 1 89 ? -5.447 -0.508 49.571 1.00 55.75 89 GLN A CA 1
ATOM 721 C C . GLN A 1 89 ? -4.505 -1.346 50.443 1.00 55.75 89 GLN A C 1
ATOM 723 O O . GLN A 1 89 ? -4.410 -1.081 51.636 1.00 55.75 89 GLN A O 1
ATOM 728 N N . TYR A 1 90 ? -3.756 -2.290 49.864 1.00 54.84 90 TYR A N 1
ATOM 729 C CA . TYR A 1 90 ? -2.793 -3.089 50.634 1.00 54.84 90 TYR A CA 1
ATOM 730 C C . TYR A 1 90 ? -1.619 -2.266 51.188 1.00 54.84 90 TYR A C 1
ATOM 732 O O . TYR A 1 90 ? -1.068 -2.638 52.217 1.00 54.84 90 TYR A O 1
ATOM 740 N N . ALA A 1 91 ? -1.262 -1.146 50.549 1.00 55.34 91 ALA A N 1
ATOM 741 C CA . ALA A 1 91 ? -0.219 -0.238 51.032 1.00 55.34 91 ALA A CA 1
ATOM 742 C C . ALA A 1 91 ? -0.675 0.669 52.194 1.00 55.34 91 ALA A C 1
ATOM 744 O O . ALA A 1 91 ? 0.166 1.231 52.884 1.00 55.34 91 ALA A O 1
ATOM 745 N N . PHE A 1 92 ? -1.988 0.817 52.415 1.00 50.19 92 PHE A N 1
ATOM 746 C CA . PHE A 1 92 ? -2.563 1.665 53.471 1.00 50.19 92 PHE A CA 1
ATOM 747 C C . PHE A 1 92 ? -2.972 0.894 54.736 1.00 50.19 92 PHE A C 1
ATOM 749 O O . PHE A 1 92 ? -3.324 1.513 55.734 1.00 50.19 92 PHE A O 1
ATOM 756 N N . THR A 1 93 ? -2.958 -0.442 54.709 1.00 52.59 93 THR A N 1
ATOM 757 C CA . THR A 1 93 ? -3.413 -1.295 55.824 1.00 52.59 93 THR A CA 1
ATOM 758 C C . THR A 1 93 ? -2.283 -2.063 56.516 1.00 52.59 93 THR A C 1
ATOM 760 O O . THR A 1 93 ? -2.565 -2.982 57.279 1.00 52.59 93 THR A O 1
ATOM 763 N N . SER A 1 94 ? -1.017 -1.758 56.212 1.00 54.97 94 SER A N 1
ATOM 764 C CA . SER A 1 94 ? 0.160 -2.464 56.742 1.00 54.97 94 SER A CA 1
ATOM 765 C C . SER A 1 94 ? 0.995 -1.650 57.744 1.00 54.97 94 SER A C 1
ATOM 767 O O . SER A 1 94 ? 2.191 -1.909 57.861 1.00 54.97 94 SER A O 1
ATOM 769 N N . GLU A 1 95 ? 0.390 -0.697 58.457 1.00 43.56 95 GLU A N 1
ATOM 770 C CA . GLU A 1 95 ? 0.984 -0.015 59.624 1.00 43.56 95 GLU A CA 1
ATOM 771 C C . GLU A 1 95 ? 0.171 -0.277 60.895 1.00 43.56 95 GLU A C 1
ATOM 773 O O . GLU A 1 95 ? -1.080 -0.235 60.816 1.00 43.56 95 GLU A O 1
#

Solvent-accessible surface area (backbone atoms only — not comparable to full-atom values): 6176 Å² total; per-residue (Å²): 131,88,71,90,87,69,53,73,68,55,50,53,50,52,51,52,52,53,53,51,52,36,48,50,52,54,50,53,52,53,53,48,73,74,60,56,98,80,60,83,86,84,80,85,81,70,53,75,65,39,51,50,50,58,69,72,45,55,64,51,84,71,75,50,56,86,88,58,82,75,92,76,87,78,81,62,63,67,60,55,54,52,56,53,54,52,58,56,53,61,72,71,70,76,124

Sequence (95 aa):
MPGPKKNWTAWRRTWQDLKKNAKKRNTEVKQYARGTGGGPPFNPIFTKEESTILHILDQVEVEGDATIRESCVIWDVSVFILKNYKNVQYAFTSE

Secondary structure (DSSP, 8-state):
-------HHHHHHHHHHHHHHHHHHHHHHHHHHH--SSPPPP-----HHHHHHHHHS-HHHHH--TTSPPP-----HHHHHHHHHHHHHHHHS--

Radius of gyration: 24.57 Å; Cα contacts (8 Å, |Δi|>4): 25; chains: 1; bounding box: 31×31×89 Å

Mean predicted aligned error: 13.0 Å

pLDDT: mean 78.81, std 13.41, range [43.56, 94.81]

Organism: NCBI:txid417401

Foldseek 3Di:
DDDDPDDPVNVVVVLVVLLVVLLVLLVVQVVQVVDDPPDDHDDDDDDPSSVVSCVVDDPCSRPNDPVDDDDDDDDPVVVVVVVVVVVVVVVVPPD